Protein AF-A0A2V7U8Z9-F1 (afdb_monomer)

Sequence (76 aa):
MEKGMPKLAVKWFEKGLQAPGRSDEEYAGLRYDLAMAYEADGETKKALSLFTDLYGQDANFRDVAAKVRELRGAVG

Radius of gyration: 12.61 Å; Cα contacts (8 Å, |Δi|>4): 52; chains: 1; bounding box: 31×22×33 Å

Mean predicted aligned error: 7.23 Å

Solvent-accessible surface area (backbone atoms only — not comparable to full-atom values): 4365 Å² total; per-residue (Å²): 135,85,91,57,67,71,63,55,52,53,53,52,48,59,52,48,80,67,49,88,88,70,54,74,65,60,55,50,52,56,48,47,57,48,19,53,52,27,44,75,71,65,40,44,74,60,13,35,51,43,28,45,53,46,28,73,75,40,54,74,54,81,58,26,54,57,52,33,56,54,39,55,64,73,74,106

Nearest PDB structures (foldseek):
  1na0-assembly2_B  TM=7.568E-01  e=1.250E-01  unidentified
  1nzn-assembly1_A  TM=8.399E-01  e=4.223E-01  Homo sapiens
  9gaw-assembly1_K  TM=7.472E-01  e=1.263E+00  Homo sapiens
  6q6g-assembly1_K  TM=6.781E-01  e=1.118E+00  Homo sapiens
  6t46-assembly2_G  TM=6.607E-01  e=1.263E+00  Bacillus subtilis subsp. natto

Foldseek 3Di:
DCPDPPVVLVVVVVVVVVDPDDDPLVVLVSLQVVLVVCVVVVVLVSSLVSLVVSCVVPVVNPCSVVSNVVSVVVVD

Structure (mmCIF, N/CA/C/O backbone):
data_AF-A0A2V7U8Z9-F1
#
_entry.id   AF-A0A2V7U8Z9-F1
#
loop_
_atom_site.group_PDB
_atom_site.id
_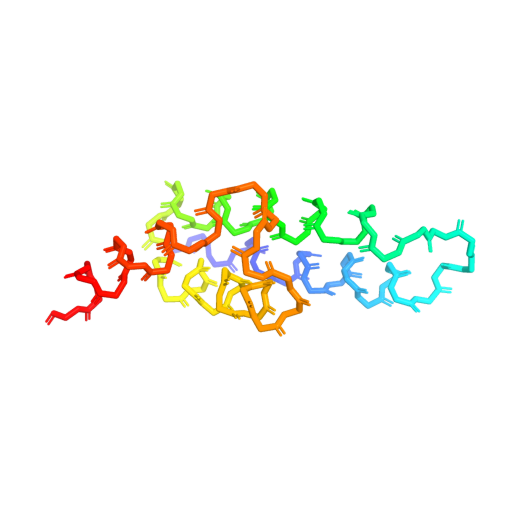atom_site.type_symbol
_atom_site.label_atom_id
_atom_site.label_alt_id
_atom_site.label_comp_id
_atom_site.label_asym_id
_atom_site.label_entity_id
_atom_site.label_seq_id
_atom_site.pdbx_PDB_ins_code
_atom_site.Cartn_x
_atom_site.Cartn_y
_atom_site.Cartn_z
_atom_site.occupancy
_atom_site.B_iso_or_equiv
_atom_site.auth_seq_id
_atom_site.auth_comp_id
_atom_site.auth_asym_id
_atom_site.auth_atom_id
_atom_site.pdbx_PDB_model_num
ATOM 1 N N . MET A 1 1 ? -6.320 -9.349 20.098 1.00 44.25 1 MET A N 1
ATOM 2 C CA . MET A 1 1 ? -5.229 -8.438 19.678 1.00 44.25 1 MET A CA 1
ATOM 3 C C . MET A 1 1 ? -4.245 -9.233 18.833 1.00 44.25 1 MET A C 1
ATOM 5 O O . MET A 1 1 ? -3.222 -9.670 19.339 1.00 44.25 1 MET A O 1
ATOM 9 N N . GLU A 1 2 ? -4.549 -9.449 17.557 1.00 43.31 2 GLU A N 1
ATOM 10 C CA . GLU A 1 2 ? -3.675 -10.205 16.650 1.00 43.31 2 GLU A CA 1
ATOM 11 C C . GLU A 1 2 ? -2.791 -9.237 15.856 1.00 43.31 2 GLU A C 1
ATOM 13 O O . GLU A 1 2 ? -2.854 -9.105 14.641 1.00 43.31 2 GLU A O 1
ATOM 18 N N . LYS A 1 3 ? -1.939 -8.502 16.583 1.00 47.25 3 LYS A N 1
ATOM 19 C CA . LYS A 1 3 ? -0.916 -7.616 16.004 1.00 47.25 3 LYS A CA 1
ATOM 20 C C . LYS A 1 3 ? 0.235 -8.453 15.424 1.00 47.25 3 LYS A C 1
ATOM 22 O O . LYS A 1 3 ? 1.328 -8.466 15.986 1.00 47.25 3 LYS A O 1
ATOM 27 N N . GLY A 1 4 ? -0.006 -9.172 14.329 1.00 49.75 4 GLY A N 1
ATOM 28 C CA . GLY A 1 4 ? 0.985 -10.076 13.722 1.00 49.75 4 GLY A CA 1
ATOM 29 C C . GLY A 1 4 ? 1.376 -9.742 12.282 1.00 49.75 4 GLY A C 1
ATOM 30 O O . GLY A 1 4 ? 2.544 -9.864 11.913 1.00 49.75 4 GLY A O 1
ATOM 31 N N . MET A 1 5 ? 0.437 -9.254 11.472 1.00 52.94 5 MET A N 1
ATOM 32 C CA . MET A 1 5 ? 0.621 -9.163 10.020 1.00 52.94 5 MET A CA 1
ATOM 33 C C . MET A 1 5 ? 1.551 -8.043 9.504 1.00 52.94 5 MET A C 1
ATOM 35 O O . MET A 1 5 ? 2.168 -8.258 8.458 1.00 52.94 5 MET A O 1
ATOM 39 N N . PRO A 1 6 ? 1.798 -6.907 10.202 1.00 55.56 6 PRO A N 1
ATOM 40 C CA . PRO A 1 6 ? 2.628 -5.859 9.609 1.00 55.56 6 PRO A CA 1
ATOM 41 C C . PRO A 1 6 ? 4.126 -6.164 9.594 1.00 55.56 6 PRO A C 1
ATOM 43 O O . PRO A 1 6 ? 4.852 -5.694 8.723 1.00 55.56 6 PRO A O 1
ATOM 46 N N . LYS A 1 7 ? 4.610 -6.984 10.533 1.00 51.84 7 LYS A N 1
ATOM 47 C CA . LYS A 1 7 ? 6.042 -7.302 10.633 1.00 51.84 7 LYS A CA 1
ATOM 48 C C . LYS A 1 7 ? 6.500 -8.312 9.582 1.00 51.84 7 LYS A C 1
ATOM 50 O O . LYS A 1 7 ? 7.658 -8.264 9.175 1.00 51.84 7 LYS A O 1
ATOM 55 N N . LEU A 1 8 ? 5.618 -9.219 9.148 1.00 52.38 8 LEU A N 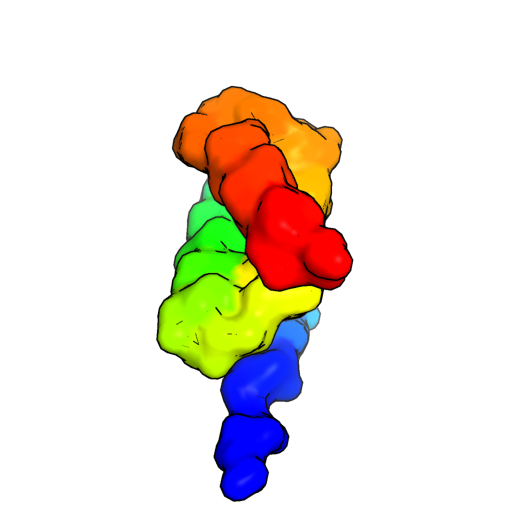1
ATOM 56 C CA . LEU A 1 8 ? 5.940 -10.158 8.071 1.00 52.38 8 LEU A CA 1
ATOM 57 C C . LEU A 1 8 ? 6.048 -9.421 6.741 1.00 52.38 8 LEU A C 1
ATOM 59 O O . LEU A 1 8 ? 7.042 -9.589 6.046 1.00 52.38 8 LEU A O 1
ATOM 63 N N . ALA A 1 9 ? 5.065 -8.575 6.436 1.00 55.56 9 ALA A N 1
ATOM 64 C CA . ALA A 1 9 ? 5.054 -7.746 5.244 1.00 55.56 9 ALA A CA 1
ATOM 65 C C . ALA A 1 9 ? 6.349 -6.930 5.114 1.00 55.56 9 ALA A C 1
ATOM 67 O O . ALA A 1 9 ? 7.070 -7.107 4.140 1.00 55.56 9 ALA A O 1
ATOM 68 N N . VAL A 1 10 ? 6.715 -6.146 6.139 1.00 53.66 10 VAL A N 1
ATOM 69 C CA . VAL A 1 10 ? 7.967 -5.359 6.160 1.00 53.66 10 VAL A CA 1
ATOM 70 C C . VAL A 1 10 ? 9.204 -6.230 5.892 1.00 53.66 10 VAL A C 1
ATOM 72 O O . VAL A 1 10 ? 10.016 -5.871 5.045 1.00 53.66 10 VAL A O 1
ATOM 75 N N . LYS A 1 11 ? 9.310 -7.421 6.502 1.00 56.28 11 LYS A N 1
ATOM 76 C CA . LYS A 1 11 ? 10.409 -8.366 6.221 1.00 56.28 11 LYS A CA 1
ATOM 77 C C . LYS A 1 11 ? 10.400 -8.915 4.787 1.00 56.28 11 LYS A C 1
ATOM 79 O O . LYS A 1 11 ? 11.469 -9.182 4.238 1.00 56.28 11 LYS A O 1
ATOM 84 N N . TRP A 1 12 ? 9.228 -9.103 4.179 1.00 55.84 12 TRP A N 1
ATOM 85 C CA . TRP A 1 12 ? 9.105 -9.474 2.765 1.00 55.84 12 TRP A CA 1
ATOM 86 C C . TRP A 1 12 ? 9.520 -8.322 1.834 1.00 55.84 12 TRP A C 1
ATOM 88 O O . TRP A 1 12 ? 10.127 -8.601 0.802 1.00 55.84 12 TRP A O 1
ATOM 98 N N . PHE A 1 13 ? 9.306 -7.052 2.210 1.00 58.25 13 PHE A N 1
ATOM 99 C CA . PHE A 1 13 ? 9.819 -5.892 1.457 1.00 58.25 13 PHE A CA 1
ATOM 100 C C . PHE A 1 13 ? 11.319 -5.696 1.609 1.00 58.25 13 PHE A C 1
ATOM 102 O O . PHE A 1 13 ? 11.973 -5.439 0.605 1.00 58.25 13 PHE A O 1
ATOM 109 N N . GLU A 1 14 ? 11.881 -5.855 2.809 1.00 57.06 14 GLU A N 1
ATOM 110 C CA . GLU A 1 14 ? 13.334 -5.766 3.010 1.00 57.06 14 GLU A CA 1
ATOM 111 C C . GLU A 1 14 ? 14.068 -6.848 2.207 1.00 57.06 14 GLU A C 1
ATOM 113 O O . GLU A 1 14 ? 15.066 -6.560 1.552 1.00 57.06 14 GLU A O 1
ATOM 118 N N . LYS A 1 15 ? 13.535 -8.078 2.166 1.00 55.31 15 LYS A N 1
ATOM 119 C CA . LYS A 1 15 ? 14.069 -9.144 1.299 1.00 55.3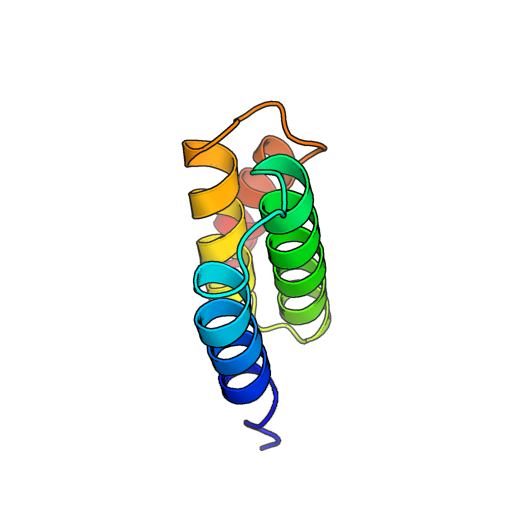1 15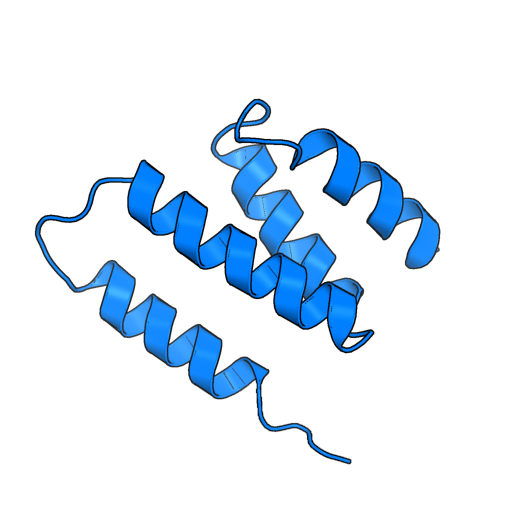 LYS A CA 1
ATOM 120 C C . LYS A 1 15 ? 13.790 -8.909 -0.182 1.00 55.31 15 LYS A C 1
ATOM 122 O O . LYS A 1 15 ? 14.625 -9.242 -1.014 1.00 55.31 15 LYS A O 1
ATOM 127 N N . GLY A 1 16 ? 12.628 -8.347 -0.507 1.00 55.62 16 GLY A N 1
ATOM 128 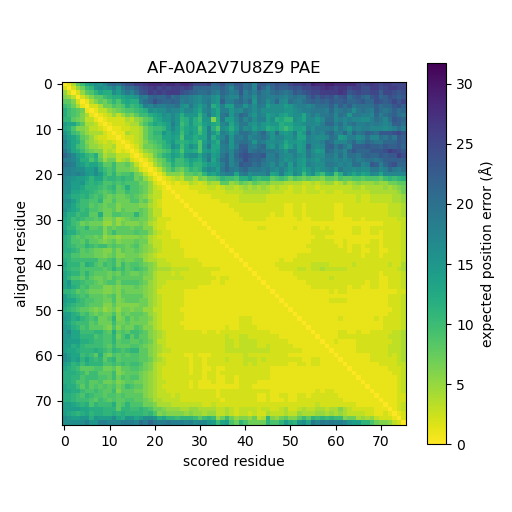C CA . GLY A 1 16 ? 12.255 -7.964 -1.860 1.00 55.62 16 GLY A CA 1
ATOM 129 C C . GLY A 1 16 ? 13.235 -6.947 -2.428 1.00 55.62 16 GLY A C 1
ATOM 130 O O . GLY A 1 16 ? 13.829 -7.225 -3.455 1.00 55.62 16 GLY A O 1
ATOM 131 N N . LEU A 1 17 ? 13.467 -5.825 -1.747 1.00 54.09 17 LEU A N 1
ATOM 132 C CA . LEU A 1 17 ? 14.395 -4.761 -2.156 1.00 54.09 17 LEU A CA 1
ATOM 133 C C . LEU A 1 17 ? 15.854 -5.230 -2.305 1.00 54.09 17 LEU A C 1
ATOM 135 O O . LEU A 1 17 ? 16.657 -4.529 -2.911 1.00 54.09 17 LEU A O 1
ATOM 139 N N . GLN A 1 18 ? 16.197 -6.404 -1.768 1.00 57.00 18 GLN A N 1
ATOM 140 C CA . GLN A 1 18 ? 17.516 -7.026 -1.905 1.00 57.00 18 GLN A CA 1
ATOM 141 C C . GLN A 1 18 ? 17.573 -8.176 -2.922 1.00 57.00 18 GLN A C 1
ATOM 143 O O . GLN A 1 18 ? 18.651 -8.730 -3.130 1.00 57.00 18 GLN A O 1
ATOM 148 N N . ALA A 1 19 ? 16.459 -8.547 -3.562 1.00 56.00 19 ALA A N 1
ATOM 149 C CA . ALA A 1 19 ? 16.437 -9.571 -4.602 1.00 56.00 19 ALA A CA 1
ATOM 150 C C . ALA A 1 19 ? 16.761 -8.939 -5.971 1.00 56.00 19 ALA A C 1
ATOM 152 O O . ALA A 1 19 ? 15.922 -8.222 -6.517 1.00 56.00 19 ALA A O 1
ATOM 153 N N . PRO A 1 20 ? 17.950 -9.174 -6.552 1.00 58.12 20 PRO A N 1
ATOM 154 C CA . PRO A 1 20 ? 18.260 -8.663 -7.882 1.00 58.12 20 PRO A CA 1
ATOM 155 C C . PRO A 1 20 ? 17.346 -9.311 -8.935 1.00 58.12 20 PRO A C 1
ATOM 157 O O . PRO A 1 20 ? 17.117 -10.519 -8.900 1.00 58.12 20 PRO A O 1
ATOM 160 N N . GLY A 1 21 ? 16.856 -8.515 -9.890 1.00 64.12 21 GLY A N 1
ATOM 161 C CA . GLY A 1 21 ? 16.193 -9.017 -11.102 1.00 64.12 21 GLY A CA 1
ATOM 162 C C . GLY A 1 21 ? 14.666 -8.910 -11.160 1.00 64.12 21 GLY A C 1
ATOM 163 O O . GLY A 1 21 ? 14.096 -9.393 -12.132 1.00 64.12 21 GLY A O 1
ATOM 164 N N . ARG A 1 22 ? 14.002 -8.280 -10.182 1.00 70.69 22 ARG A N 1
ATOM 165 C CA . ARG A 1 22 ? 12.585 -7.895 -10.316 1.00 70.69 22 ARG A CA 1
ATOM 166 C C . ARG A 1 22 ? 12.436 -6.498 -10.891 1.00 70.69 22 ARG A C 1
ATOM 168 O O . ARG A 1 22 ? 13.211 -5.603 -10.559 1.00 70.69 22 ARG A O 1
ATOM 175 N N . SER A 1 23 ? 11.400 -6.317 -11.696 1.00 78.81 23 SER A N 1
ATOM 176 C CA . SER A 1 23 ? 11.040 -5.007 -12.236 1.00 78.81 23 SER A CA 1
ATOM 177 C C . SER A 1 23 ? 10.330 -4.158 -11.178 1.00 78.81 23 SER A C 1
ATOM 179 O O . SER A 1 23 ? 9.638 -4.694 -10.309 1.00 78.81 23 SER A O 1
ATOM 181 N N . ASP A 1 24 ? 10.431 -2.830 -11.269 1.00 76.75 24 ASP A N 1
ATOM 182 C CA . ASP A 1 24 ? 9.690 -1.900 -10.404 1.00 76.75 24 ASP A CA 1
ATOM 183 C C . ASP A 1 24 ? 8.176 -2.178 -10.379 1.00 76.75 24 ASP A C 1
ATOM 185 O O . ASP A 1 24 ? 7.532 -2.028 -9.340 1.00 76.75 24 ASP A O 1
ATOM 189 N N . GLU A 1 25 ? 7.620 -2.657 -11.495 1.00 83.00 25 GLU A N 1
ATOM 190 C CA . GLU A 1 25 ? 6.213 -3.050 -11.620 1.00 83.00 25 GLU A CA 1
ATOM 191 C C . GLU A 1 25 ? 5.847 -4.268 -10.750 1.00 83.00 25 GLU A C 1
ATOM 193 O O . GLU A 1 25 ? 4.798 -4.284 -10.105 1.00 83.00 25 GLU A O 1
ATOM 198 N N . GLU A 1 26 ? 6.728 -5.269 -10.647 1.00 84.19 26 GLU A N 1
ATOM 199 C CA . GLU A 1 26 ? 6.502 -6.441 -9.787 1.00 84.19 26 GLU A CA 1
ATOM 200 C C . GLU A 1 26 ? 6.518 -6.049 -8.305 1.00 84.19 26 GLU A C 1
ATOM 202 O O . GLU A 1 26 ? 5.717 -6.543 -7.506 1.00 84.19 26 GLU A O 1
ATOM 207 N N . TYR A 1 27 ? 7.400 -5.118 -7.928 1.00 80.88 27 TYR A N 1
ATOM 208 C CA . TYR A 1 27 ? 7.405 -4.556 -6.578 1.00 80.88 27 TYR A CA 1
ATOM 209 C C . TYR A 1 27 ? 6.151 -3.743 -6.288 1.00 80.88 27 TYR A C 1
ATOM 211 O O . TYR A 1 27 ? 5.597 -3.857 -5.190 1.00 80.88 27 TYR A O 1
ATOM 219 N N . ALA A 1 28 ? 5.697 -2.944 -7.254 1.00 86.94 28 ALA A N 1
ATOM 220 C CA . ALA A 1 28 ? 4.468 -2.176 -7.128 1.00 86.94 28 ALA A CA 1
ATOM 221 C C . ALA A 1 28 ? 3.255 -3.103 -6.930 1.00 86.94 28 ALA A C 1
ATOM 223 O O . ALA A 1 28 ? 2.450 -2.872 -6.027 1.00 86.94 28 ALA A O 1
ATOM 224 N N . GLY A 1 29 ? 3.187 -4.214 -7.675 1.00 90.69 29 GLY A N 1
ATOM 225 C CA . GLY A 1 29 ? 2.159 -5.247 -7.511 1.00 90.69 29 GLY A CA 1
ATOM 226 C C . GLY A 1 29 ? 2.119 -5.838 -6.099 1.00 90.69 29 GLY A C 1
ATOM 227 O O . GLY A 1 29 ? 1.067 -5.851 -5.465 1.00 90.69 29 GLY A O 1
ATOM 228 N N . LEU A 1 30 ? 3.271 -6.237 -5.554 1.00 87.00 30 LEU A N 1
ATOM 229 C CA . LEU A 1 30 ? 3.344 -6.806 -4.200 1.00 87.00 30 LEU A CA 1
ATOM 230 C C . LEU A 1 30 ? 2.966 -5.800 -3.100 1.00 87.00 30 LEU A C 1
ATOM 232 O O . LEU A 1 30 ? 2.328 -6.166 -2.111 1.00 87.00 30 LEU A O 1
ATOM 236 N N . ARG A 1 31 ? 3.361 -4.527 -3.245 1.00 87.00 31 ARG A N 1
ATOM 237 C CA . ARG A 1 31 ? 2.973 -3.455 -2.309 1.00 87.00 31 ARG A CA 1
ATOM 238 C C . ARG A 1 31 ? 1.471 -3.191 -2.357 1.00 87.00 31 ARG A C 1
ATOM 240 O O . ARG A 1 31 ? 0.871 -2.935 -1.315 1.00 87.00 31 ARG A O 1
ATOM 247 N N . TYR A 1 32 ? 0.878 -3.283 -3.542 1.00 94.31 32 TYR A N 1
ATOM 248 C CA . TYR A 1 32 ? -0.555 -3.108 -3.737 1.00 94.31 32 TYR A CA 1
ATOM 249 C C . TYR A 1 32 ? -1.346 -4.220 -3.046 1.00 94.31 32 TYR A C 1
ATOM 251 O O . TYR A 1 32 ? -2.260 -3.933 -2.276 1.00 94.31 32 TYR A O 1
ATOM 259 N N . ASP A 1 33 ? -0.952 -5.479 -3.240 1.00 92.56 33 ASP A N 1
ATOM 260 C CA . ASP A 1 33 ? -1.633 -6.621 -2.618 1.00 92.56 33 ASP A CA 1
ATOM 261 C C . ASP A 1 33 ? -1.559 -6.556 -1.082 1.00 92.56 33 ASP A C 1
ATOM 263 O O . ASP A 1 33 ? -2.513 -6.899 -0.382 1.00 92.56 33 ASP A O 1
ATOM 267 N N . LEU A 1 34 ? -0.458 -6.034 -0.530 1.00 88.56 34 LEU A N 1
ATOM 268 C CA . LEU A 1 34 ? -0.378 -5.751 0.900 1.00 88.56 34 LEU A CA 1
ATOM 269 C C . LEU A 1 34 ? -1.322 -4.630 1.342 1.00 88.56 34 LEU A C 1
ATOM 271 O O . LEU A 1 34 ? -1.939 -4.737 2.403 1.00 88.56 34 LEU A O 1
ATOM 275 N N . ALA A 1 35 ? -1.389 -3.535 0.587 1.00 92.56 35 ALA A N 1
ATOM 276 C CA . ALA A 1 35 ? -2.267 -2.419 0.913 1.00 92.56 35 ALA A CA 1
ATOM 277 C C . ALA A 1 35 ? -3.729 -2.889 0.979 1.00 92.56 35 ALA A C 1
ATOM 279 O O . ALA A 1 35 ? -4.422 -2.585 1.950 1.00 92.56 35 ALA A O 1
ATOM 280 N N . MET A 1 36 ? -4.133 -3.735 0.027 1.00 93.75 36 MET A N 1
ATOM 281 C CA . MET A 1 36 ? -5.425 -4.427 0.015 1.00 93.75 36 MET A CA 1
ATOM 282 C C . MET A 1 36 ? -5.632 -5.312 1.253 1.00 93.75 36 MET A C 1
ATOM 284 O O . MET A 1 36 ? -6.705 -5.295 1.852 1.00 93.75 36 MET A O 1
ATOM 288 N N . ALA A 1 37 ? -4.613 -6.064 1.680 1.00 89.12 37 ALA A N 1
ATOM 289 C CA . ALA A 1 37 ? -4.709 -6.897 2.879 1.00 89.12 37 ALA A CA 1
ATOM 290 C C . ALA A 1 37 ? -4.907 -6.065 4.158 1.00 89.12 37 ALA A C 1
ATOM 292 O O . ALA A 1 37 ? -5.722 -6.428 5.003 1.00 89.12 37 ALA A O 1
ATOM 293 N N . TYR A 1 38 ? -4.207 -4.935 4.299 1.00 91.12 38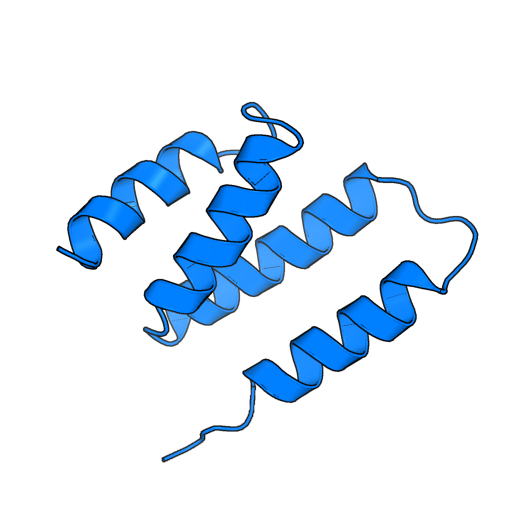 TYR A N 1
ATOM 294 C CA . TYR A 1 38 ? -4.437 -4.025 5.426 1.00 91.12 38 TYR A CA 1
ATOM 295 C C . TYR A 1 38 ? -5.805 -3.354 5.376 1.00 91.12 38 TYR A C 1
ATOM 297 O O . TYR A 1 38 ? -6.405 -3.146 6.426 1.00 91.12 38 TYR A O 1
ATOM 305 N N . GLU A 1 39 ? -6.289 -2.998 4.186 1.00 92.50 39 GLU A N 1
ATOM 306 C CA . GLU A 1 39 ? -7.633 -2.446 4.011 1.00 92.50 39 GLU A CA 1
ATOM 307 C C . GLU A 1 39 ? -8.686 -3.456 4.490 1.00 92.50 39 GLU A C 1
ATOM 309 O O . GLU A 1 39 ? -9.545 -3.107 5.297 1.00 92.50 39 GLU A O 1
ATOM 314 N N . ALA A 1 40 ? -8.559 -4.723 4.080 1.00 90.38 40 ALA A N 1
ATOM 315 C CA . ALA A 1 40 ? -9.458 -5.802 4.488 1.00 90.38 40 ALA A CA 1
ATOM 316 C C . ALA A 1 40 ? -9.405 -6.112 5.999 1.00 90.38 40 ALA A C 1
ATOM 318 O O . ALA A 1 40 ? -10.425 -6.472 6.581 1.00 90.38 40 ALA A O 1
ATOM 319 N N . ASP A 1 41 ? -8.243 -5.946 6.640 1.00 88.75 41 ASP A N 1
ATOM 320 C CA . ASP A 1 41 ? -8.051 -6.121 8.093 1.00 88.75 41 ASP A CA 1
ATOM 321 C C . ASP A 1 41 ? -8.514 -4.894 8.914 1.00 88.75 41 ASP A C 1
ATOM 323 O O . ASP A 1 41 ? -8.388 -4.857 10.137 1.00 88.75 41 ASP A O 1
ATOM 327 N N . GLY A 1 42 ? -9.030 -3.845 8.259 1.00 89.44 42 GLY A N 1
ATOM 328 C CA . GLY A 1 42 ? -9.450 -2.598 8.909 1.00 89.44 42 GLY A CA 1
ATOM 329 C C . GLY A 1 42 ? -8.289 -1.691 9.336 1.00 89.44 42 GLY A C 1
ATOM 330 O O . GLY A 1 42 ? -8.503 -0.603 9.882 1.00 89.44 42 GLY A O 1
ATOM 331 N N . GLU A 1 43 ? -7.049 -2.070 9.025 1.00 90.38 43 GLU A N 1
ATOM 332 C CA . GLU A 1 43 ? -5.818 -1.312 9.265 1.00 90.38 43 GLU A CA 1
ATOM 333 C C . GLU A 1 43 ? -5.655 -0.168 8.238 1.00 90.38 43 GLU A C 1
ATOM 335 O O . GLU A 1 43 ? -4.607 0.034 7.618 1.00 90.38 43 GLU A O 1
ATOM 340 N N . THR A 1 44 ? -6.709 0.636 8.099 1.00 92.50 44 THR A N 1
ATOM 341 C CA . THR A 1 44 ? -6.929 1.686 7.089 1.00 92.50 44 THR A CA 1
ATOM 342 C C . THR A 1 44 ? -5.760 2.672 6.976 1.00 92.50 44 THR A C 1
ATOM 344 O O . THR A 1 44 ? -5.369 3.058 5.877 1.00 92.50 44 THR A O 1
ATOM 347 N N . LYS A 1 45 ? -5.124 3.045 8.098 1.00 91.94 45 LYS A N 1
ATOM 348 C CA . LYS A 1 45 ? -3.947 3.939 8.098 1.00 91.94 45 LYS A CA 1
ATOM 349 C C . LYS A 1 45 ? -2.732 3.319 7.399 1.00 91.94 45 LYS A C 1
ATOM 351 O O . LYS A 1 45 ? -1.986 4.031 6.732 1.00 91.94 45 LYS A O 1
ATOM 356 N N . LYS A 1 46 ? -2.526 2.005 7.543 1.00 88.94 46 LYS A N 1
ATOM 357 C CA . LYS A 1 46 ? -1.418 1.289 6.890 1.00 88.94 46 LYS A CA 1
ATOM 358 C C . LYS A 1 46 ? -1.689 1.090 5.405 1.00 88.94 46 LYS A C 1
ATOM 360 O O . LYS A 1 46 ? -0.786 1.316 4.605 1.00 88.94 46 LYS A O 1
ATOM 365 N N . ALA A 1 47 ? -2.927 0.741 5.050 1.00 94.31 47 ALA A N 1
ATOM 366 C CA . ALA A 1 47 ? -3.362 0.676 3.658 1.00 94.31 47 ALA A CA 1
ATOM 367 C C . ALA A 1 47 ? -3.146 2.023 2.953 1.00 94.31 47 ALA A C 1
ATOM 369 O O . ALA A 1 47 ? -2.487 2.085 1.917 1.00 94.31 47 ALA A O 1
ATOM 370 N N . LEU A 1 48 ? -3.606 3.119 3.572 1.00 95.75 48 LEU A N 1
ATOM 371 C CA . LEU A 1 48 ? -3.462 4.467 3.027 1.00 95.75 48 LEU A CA 1
ATOM 372 C C . LEU A 1 48 ? -1.995 4.859 2.804 1.00 95.75 48 LEU A C 1
ATOM 374 O O . LEU A 1 48 ? -1.687 5.468 1.780 1.00 95.75 48 LEU A O 1
ATOM 378 N N . SER A 1 49 ? -1.094 4.515 3.729 1.00 92.44 49 SER A N 1
ATOM 379 C CA . SER A 1 49 ? 0.339 4.787 3.563 1.00 92.44 49 SER A CA 1
ATOM 380 C C . SER A 1 49 ? 0.886 4.117 2.301 1.00 92.44 49 SER A C 1
ATOM 382 O O . SER A 1 49 ? 1.477 4.788 1.464 1.00 92.44 49 SER A O 1
ATOM 384 N N . LEU A 1 50 ? 0.620 2.821 2.118 1.00 91.44 50 LEU A N 1
ATOM 385 C CA . LEU A 1 50 ? 1.134 2.069 0.970 1.00 91.44 50 LEU A CA 1
ATOM 386 C C . LEU A 1 50 ? 0.537 2.526 -0.359 1.00 91.44 50 LEU A C 1
ATOM 388 O O . LEU A 1 50 ? 1.263 2.662 -1.340 1.00 91.44 50 LEU A O 1
ATOM 392 N N . PHE A 1 51 ? -0.771 2.790 -0.399 1.00 96.31 51 PHE A N 1
ATOM 393 C CA . PHE A 1 51 ? -1.398 3.338 -1.598 1.00 96.31 51 PHE A CA 1
ATOM 394 C C . PHE A 1 51 ? -0.872 4.739 -1.929 1.00 96.31 51 PHE A C 1
ATOM 396 O O . PHE A 1 51 ? -0.730 5.065 -3.103 1.00 96.31 51 PHE A O 1
ATOM 403 N N . THR A 1 52 ? -0.532 5.552 -0.921 1.00 92.75 52 THR A N 1
ATOM 404 C CA . THR A 1 52 ? 0.076 6.877 -1.136 1.00 92.75 52 THR A CA 1
ATOM 405 C C . THR A 1 52 ? 1.484 6.757 -1.718 1.00 92.75 52 THR A C 1
ATOM 407 O O . THR A 1 52 ? 1.810 7.494 -2.647 1.00 92.75 52 THR A O 1
ATOM 410 N N . ASP A 1 53 ? 2.291 5.813 -1.231 1.00 87.94 53 ASP A N 1
ATOM 411 C CA . ASP A 1 53 ? 3.631 5.562 -1.771 1.00 87.94 53 ASP A CA 1
ATOM 412 C C . ASP A 1 53 ? 3.559 5.089 -3.233 1.00 87.94 53 ASP A C 1
ATOM 414 O O . ASP A 1 53 ? 4.278 5.602 -4.089 1.00 87.94 53 ASP A O 1
ATOM 418 N N . LEU A 1 54 ? 2.641 4.163 -3.541 1.00 91.00 54 LEU A N 1
ATOM 419 C CA . LEU A 1 54 ? 2.400 3.695 -4.911 1.00 91.00 54 LEU A CA 1
ATOM 420 C C . LEU A 1 54 ? 1.908 4.811 -5.831 1.00 91.00 54 LEU A C 1
ATOM 422 O O . LEU A 1 54 ? 2.397 4.931 -6.947 1.00 91.00 54 LEU A O 1
ATOM 426 N N . TYR A 1 55 ? 0.991 5.654 -5.356 1.00 93.25 55 TYR A N 1
ATOM 427 C CA . TYR A 1 55 ? 0.511 6.814 -6.104 1.00 93.25 55 TYR A CA 1
ATOM 428 C C . TYR A 1 55 ? 1.636 7.819 -6.398 1.00 93.25 55 TYR A C 1
ATOM 430 O O . TYR A 1 55 ? 1.673 8.407 -7.475 1.00 93.25 55 TYR A O 1
ATOM 438 N N . GLY A 1 56 ? 2.563 8.012 -5.453 1.00 86.50 56 GLY A N 1
ATOM 439 C CA . GLY A 1 56 ? 3.748 8.847 -5.653 1.00 86.50 56 GLY A CA 1
ATOM 440 C C . GLY A 1 56 ? 4.735 8.273 -6.676 1.00 86.50 56 GLY A C 1
ATOM 441 O O . GLY A 1 56 ? 5.432 9.044 -7.332 1.00 86.50 56 GLY A O 1
ATOM 442 N N . GLN A 1 57 ? 4.781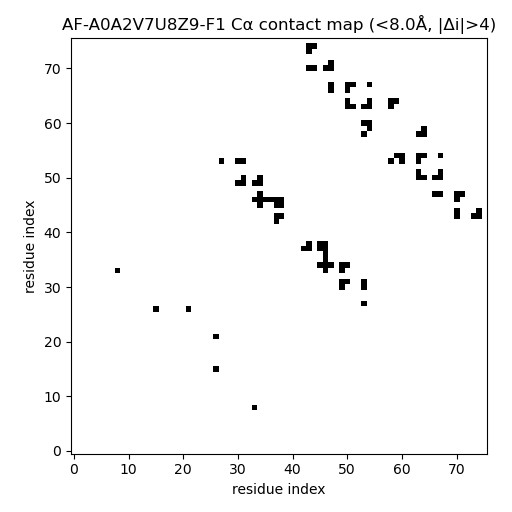 6.945 -6.823 1.00 85.44 57 GLN A N 1
ATOM 443 C CA . GLN A 1 57 ? 5.607 6.250 -7.813 1.00 85.44 57 GLN A CA 1
ATOM 444 C C . GLN A 1 57 ? 4.965 6.265 -9.212 1.00 85.44 57 GLN A C 1
ATOM 446 O O . GLN A 1 57 ? 5.629 6.622 -10.181 1.00 85.44 57 GLN A O 1
ATOM 451 N N . ASP A 1 58 ? 3.689 5.888 -9.315 1.00 90.12 58 ASP A N 1
ATOM 452 C CA . ASP A 1 58 ? 2.891 5.950 -10.541 1.00 90.12 58 ASP A CA 1
ATOM 453 C C . ASP A 1 58 ? 1.403 6.119 -10.196 1.00 90.12 58 ASP A C 1
ATOM 455 O O . ASP A 1 58 ? 0.724 5.197 -9.741 1.00 90.12 58 ASP A O 1
ATOM 459 N N . ALA A 1 59 ? 0.873 7.314 -10.454 1.00 93.69 59 ALA A N 1
ATOM 460 C CA . ALA A 1 59 ? -0.521 7.651 -10.186 1.00 93.69 59 ALA A CA 1
ATOM 461 C C . ALA A 1 59 ? -1.527 6.848 -11.035 1.00 93.69 59 ALA A C 1
ATOM 463 O O . ALA A 1 59 ? -2.697 6.758 -10.655 1.00 93.69 59 ALA A O 1
ATOM 464 N N . ASN A 1 60 ? -1.089 6.276 -12.164 1.00 95.94 60 ASN A N 1
ATOM 465 C CA . ASN A 1 60 ? -1.913 5.460 -13.058 1.00 95.94 60 ASN A CA 1
ATOM 466 C C . ASN A 1 60 ? -1.783 3.958 -12.776 1.00 95.94 60 ASN A C 1
ATOM 468 O O . ASN A 1 60 ? -2.412 3.149 -13.462 1.00 95.94 60 ASN A O 1
ATOM 472 N N . PHE A 1 61 ? -0.976 3.565 -11.787 1.00 94.56 61 PHE A N 1
ATOM 473 C CA . PHE A 1 61 ? -0.811 2.166 -11.433 1.00 94.56 61 PHE A CA 1
ATOM 474 C C . PHE A 1 61 ? -2.123 1.607 -10.872 1.00 94.56 61 PHE A C 1
ATOM 476 O O . PHE A 1 61 ? -2.486 1.855 -9.722 1.00 94.56 61 PHE A O 1
ATOM 483 N N . ARG A 1 62 ? -2.847 0.830 -11.685 1.00 96.19 62 ARG A N 1
ATOM 484 C CA . ARG A 1 62 ? -4.161 0.268 -11.326 1.00 96.19 62 ARG A CA 1
ATOM 485 C C . ARG A 1 62 ? -5.134 1.380 -10.884 1.00 96.19 62 ARG A C 1
ATOM 487 O O . ARG A 1 62 ? -5.400 2.305 -11.641 1.00 96.19 62 ARG A O 1
ATOM 494 N N . ASP A 1 63 ? -5.683 1.285 -9.677 1.00 97.62 63 ASP A N 1
ATOM 495 C CA . ASP A 1 63 ? -6.672 2.193 -9.086 1.00 97.62 63 ASP A CA 1
ATOM 496 C C . ASP A 1 63 ? -6.135 2.930 -7.841 1.00 97.62 63 ASP A C 1
ATOM 498 O O . ASP A 1 63 ? -6.914 3.419 -7.020 1.00 97.62 63 ASP A O 1
ATOM 502 N N . VAL A 1 64 ? -4.808 3.063 -7.691 1.00 97.12 64 VAL A N 1
ATOM 503 C CA . VAL A 1 64 ? -4.188 3.663 -6.489 1.00 97.12 64 VAL A CA 1
ATOM 504 C C . VAL A 1 64 ? -4.693 5.077 -6.189 1.00 97.12 64 VAL A C 1
ATOM 506 O O . VAL A 1 64 ? -4.892 5.427 -5.027 1.00 97.12 64 VAL A O 1
ATOM 509 N N . ALA A 1 65 ? -4.985 5.877 -7.218 1.00 97.62 65 ALA A N 1
ATOM 510 C CA . ALA A 1 65 ? -5.570 7.207 -7.058 1.00 97.62 65 ALA A CA 1
ATOM 511 C C . ALA A 1 65 ? -6.958 7.167 -6.391 1.00 97.62 65 ALA A C 1
ATOM 513 O O . ALA A 1 65 ? -7.260 7.991 -5.521 1.00 97.62 65 ALA A O 1
ATOM 514 N N . ALA A 1 66 ? -7.795 6.198 -6.778 1.00 98.06 66 ALA A N 1
ATOM 515 C CA . ALA A 1 66 ? -9.112 5.993 -6.186 1.00 98.06 66 ALA A CA 1
ATOM 516 C C . ALA A 1 66 ? -8.975 5.509 -4.737 1.00 98.06 66 ALA A C 1
ATOM 518 O O . ALA A 1 66 ? -9.531 6.137 -3.835 1.00 98.06 66 ALA A O 1
ATOM 519 N N . LYS A 1 67 ? -8.123 4.505 -4.500 1.00 97.81 67 LYS A N 1
ATOM 520 C CA . LYS A 1 67 ? -7.856 3.952 -3.164 1.00 97.81 67 LYS A CA 1
ATOM 521 C C . LYS A 1 67 ? -7.370 4.996 -2.162 1.00 97.81 67 LYS A C 1
ATOM 523 O O . LYS A 1 67 ? -7.875 5.065 -1.043 1.00 97.81 67 LYS A O 1
ATOM 528 N N . VAL A 1 68 ? -6.437 5.870 -2.553 1.00 97.44 68 VAL A N 1
ATOM 529 C CA . VAL A 1 68 ? -5.972 6.968 -1.684 1.00 97.44 68 VAL A CA 1
ATOM 530 C C . VAL A 1 68 ? -7.122 7.907 -1.320 1.00 97.44 68 VAL A C 1
ATOM 532 O O . VAL A 1 68 ? -7.237 8.318 -0.164 1.00 97.44 68 VAL A O 1
ATOM 535 N N . ARG A 1 69 ? -7.977 8.261 -2.286 1.00 97.00 69 ARG A N 1
ATOM 536 C CA . ARG A 1 69 ? -9.113 9.160 -2.049 1.00 97.00 69 ARG A CA 1
ATOM 537 C C . ARG A 1 69 ? -10.136 8.540 -1.097 1.00 97.00 69 ARG A C 1
ATOM 539 O O . ARG A 1 69 ? -10.570 9.222 -0.171 1.00 97.00 69 ARG A O 1
ATOM 546 N N . GLU A 1 70 ? -10.493 7.278 -1.313 1.00 96.44 70 GLU A N 1
ATOM 547 C CA . GLU A 1 70 ? -11.444 6.536 -0.478 1.00 96.44 70 GLU A CA 1
ATOM 548 C C . GLU A 1 70 ? -10.947 6.430 0.966 1.00 96.44 70 GLU A C 1
ATOM 550 O O . GLU A 1 70 ? -11.634 6.844 1.902 1.00 96.44 70 GLU A O 1
ATOM 555 N N . LEU A 1 71 ? -9.707 5.972 1.155 1.00 95.25 71 LEU A N 1
ATOM 556 C CA . LEU A 1 71 ? -9.153 5.745 2.488 1.00 95.25 71 LEU A CA 1
ATOM 557 C C . LEU A 1 71 ? -8.885 7.047 3.249 1.00 95.25 71 LEU A C 1
ATOM 559 O O . LEU A 1 71 ? -9.046 7.080 4.466 1.00 95.25 71 LEU A O 1
ATOM 563 N N . ARG A 1 72 ? -8.531 8.147 2.567 1.00 94.38 72 ARG A N 1
ATOM 564 C CA . ARG A 1 72 ? -8.445 9.472 3.212 1.00 94.38 72 ARG A CA 1
ATOM 565 C C . ARG A 1 72 ? -9.784 9.916 3.791 1.00 94.38 72 ARG A C 1
ATOM 567 O O . ARG A 1 72 ? -9.789 10.519 4.857 1.00 94.38 72 ARG A O 1
ATOM 574 N N . GLY A 1 73 ? -10.889 9.610 3.110 1.00 93.25 73 GLY A N 1
ATOM 575 C CA . GLY A 1 73 ? -12.234 9.874 3.618 1.00 93.25 73 GLY A CA 1
ATOM 576 C C . GLY A 1 73 ? -12.606 9.001 4.819 1.00 93.25 73 GLY A C 1
ATOM 577 O O . GLY A 1 73 ? -13.331 9.462 5.687 1.00 93.25 73 GLY A O 1
ATOM 578 N N . ALA A 1 74 ? -12.082 7.774 4.892 1.00 87.38 74 ALA A N 1
ATOM 579 C CA . ALA A 1 74 ? -12.339 6.836 5.988 1.00 87.38 74 ALA A CA 1
ATOM 580 C C . ALA A 1 74 ? -11.462 7.059 7.239 1.00 87.38 74 ALA A C 1
ATOM 582 O O . ALA A 1 74 ? -11.800 6.584 8.320 1.00 87.38 74 ALA A O 1
ATOM 583 N N . VAL A 1 75 ? -10.313 7.734 7.101 1.00 83.00 75 VAL A N 1
ATOM 584 C CA . VAL A 1 75 ? -9.409 8.067 8.223 1.00 83.00 75 VAL A CA 1
ATOM 585 C C . VAL A 1 75 ? -9.750 9.417 8.882 1.00 83.00 75 VAL A C 1
ATOM 587 O O . VAL A 1 75 ? -9.220 9.699 9.960 1.00 83.00 75 VAL A O 1
ATOM 590 N N . GLY A 1 76 ? -10.607 10.233 8.256 1.00 61.28 76 GLY A N 1
ATOM 591 C CA . GLY A 1 76 ? -11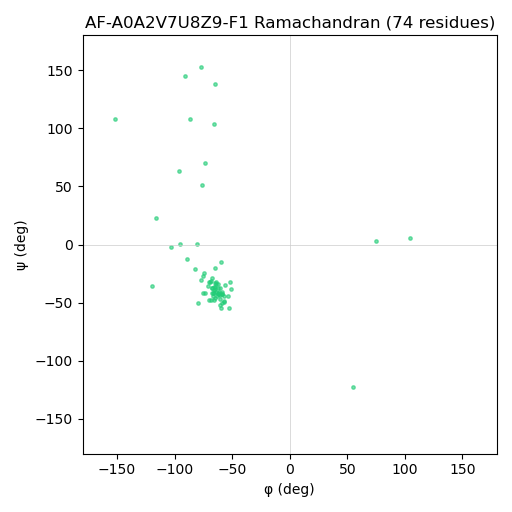.111 11.505 8.796 1.00 61.28 76 GLY A CA 1
ATOM 592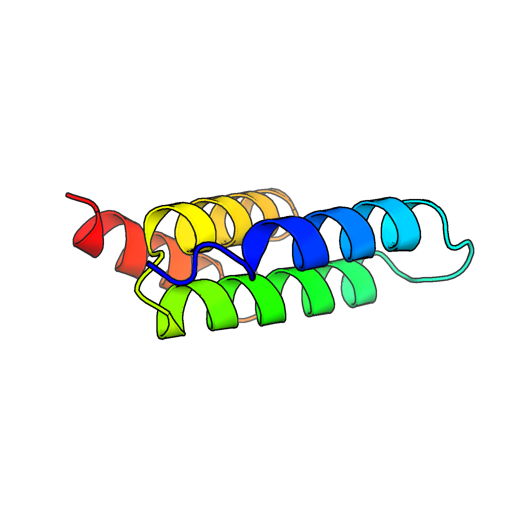 C C . GLY A 1 76 ? -12.269 11.319 9.764 1.00 61.28 76 GLY A C 1
ATOM 593 O O . GLY A 1 76 ? -12.262 12.029 10.793 1.00 61.28 76 GLY A O 1
#

Secondary structure (DSSP, 8-state):
--TTHHHHHHHHHHHHTTSTT--HHHHHHHHHHHHHHHHHTT-HHHHHHHHHHHHHH-TTSTTHHHHHHHHHHHH-

pLDDT: mean 80.24, std 17.4, range [43.31, 98.06]